Protein AF-A0A9D9MBH8-F1 (afdb_monomer_lite)

pLDDT: mean 82.61, std 12.67, range [36.84, 96.69]

Foldseek 3Di:
DDDDDDPVVVVVVVVVVVVVCVVVVVVVVLVVVVVVLVVVQVLQVQLVVQLVVCVVVVNDDPQCSQVSSCVPPADDPRQWGDDDQFIWGLDQLWTWTAGPVRQKIKTFQDPRSLVRHPQVLSVPDDGGIAIEGRHPVSVVSRVVAPPVDDHHHDHPPDDHD

Radius of gyration: 21.45 Å; chains: 1; bounding box: 62×45×61 Å

Sequence (161 aa):
MNKGFTLIELLVVVLIIGILAAVALPQYQKAVEKSRMAEAMVILKSMNDKLELAALENTVNVGNMADYMFEDICEPDGDLCELGNYTYQNYFGALTALRTNEDYAVAYIGNIARNGSFLTDIKKAPVGYYCVGTSDKGTALCRSIAKGDPLPVLSLTAYPI

Structure (mmCIF, N/CA/C/O backbone):
data_AF-A0A9D9MBH8-F1
#
_entry.id   AF-A0A9D9MBH8-F1
#
loop_
_atom_site.group_PDB
_atom_site.id
_atom_site.type_symbol
_atom_site.label_atom_id
_atom_site.label_alt_id
_atom_site.label_comp_id
_atom_site.label_asym_id
_atom_site.label_entity_id
_atom_site.label_seq_id
_atom_site.pdbx_PDB_ins_code
_atom_site.Cartn_x
_atom_site.Cartn_y
_atom_site.Cartn_z
_atom_site.occupancy
_atom_site.B_iso_or_equiv
_atom_site.auth_seq_id
_atom_site.auth_comp_id
_atom_site.auth_asym_id
_atom_site.auth_atom_id
_atom_site.pdbx_PDB_model_num
ATOM 1 N N . MET A 1 1 ? -42.016 28.611 30.708 1.00 48.50 1 MET A N 1
ATOM 2 C CA . MET A 1 1 ? -40.984 27.808 31.399 1.00 48.50 1 MET A CA 1
ATOM 3 C C . MET A 1 1 ? -40.101 27.142 30.361 1.00 48.50 1 MET A C 1
ATOM 5 O O . MET A 1 1 ? -40.597 26.302 29.621 1.00 48.50 1 MET A O 1
ATOM 9 N N . ASN A 1 2 ? -38.823 27.515 30.296 1.00 63.62 2 ASN A N 1
ATOM 10 C CA . ASN A 1 2 ? -37.843 26.786 29.494 1.00 63.62 2 ASN A CA 1
ATOM 11 C C . ASN A 1 2 ? -37.491 25.493 30.238 1.00 63.62 2 ASN A C 1
ATOM 13 O O . ASN A 1 2 ? -37.008 25.550 31.367 1.00 63.62 2 ASN A O 1
ATOM 17 N N . LYS A 1 3 ? -37.783 24.336 29.633 1.00 73.69 3 LYS A N 1
ATOM 18 C CA . LYS A 1 3 ? -37.292 23.041 30.116 1.00 73.69 3 LYS A CA 1
ATOM 19 C C . LYS A 1 3 ? -35.780 23.024 29.889 1.00 73.69 3 LYS A C 1
ATOM 21 O O . LYS A 1 3 ? -35.335 22.946 28.748 1.00 73.69 3 LYS A O 1
ATOM 26 N N . GLY A 1 4 ? -35.011 23.195 30.959 1.00 77.62 4 GLY A N 1
ATOM 27 C CA . GLY A 1 4 ? -33.562 23.022 30.923 1.00 77.62 4 GLY A CA 1
ATOM 28 C C . GLY A 1 4 ? -33.212 21.543 30.775 1.00 77.62 4 GLY A C 1
ATOM 29 O O . GLY A 1 4 ? -33.878 20.697 31.369 1.00 77.62 4 GLY A O 1
ATOM 30 N N . PHE A 1 5 ? -32.186 21.250 29.977 1.00 82.62 5 PHE A N 1
ATOM 31 C CA . PHE A 1 5 ? -31.598 19.914 29.866 1.00 82.62 5 PHE A CA 1
ATOM 32 C C . PHE A 1 5 ? -31.102 19.447 31.236 1.00 82.62 5 PHE A C 1
ATOM 34 O O . PHE A 1 5 ? -30.506 20.233 31.979 1.00 82.62 5 PHE A O 1
ATOM 41 N N . THR A 1 6 ? -31.325 18.180 31.579 1.00 90.75 6 THR A N 1
ATOM 42 C CA . THR A 1 6 ? -30.812 17.645 32.840 1.00 90.75 6 THR A CA 1
ATOM 43 C C . THR A 1 6 ? -29.343 17.243 32.699 1.00 90.75 6 THR A C 1
ATOM 45 O O . THR A 1 6 ? -28.891 16.752 31.664 1.00 90.75 6 THR A O 1
ATOM 48 N N . LEU A 1 7 ? -28.574 17.431 33.774 1.00 90.31 7 LEU A N 1
ATOM 49 C CA . LEU A 1 7 ? -27.164 17.026 33.845 1.00 90.31 7 LEU A CA 1
ATOM 50 C C . LEU A 1 7 ? -26.994 15.510 33.645 1.00 90.31 7 LEU A C 1
ATOM 52 O O . LEU A 1 7 ? -26.002 15.062 33.076 1.00 90.31 7 LEU A O 1
ATOM 56 N N . ILE A 1 8 ? -27.992 14.728 34.070 1.00 93.06 8 ILE A N 1
ATOM 57 C CA . ILE A 1 8 ? -27.996 13.274 33.908 1.00 93.06 8 ILE A CA 1
ATOM 58 C C . ILE A 1 8 ? -28.267 12.845 32.460 1.00 93.06 8 ILE A C 1
ATOM 60 O O . ILE A 1 8 ? -27.629 11.903 31.994 1.00 93.06 8 ILE A O 1
ATOM 64 N N . GLU A 1 9 ? -29.128 13.554 31.721 1.00 92.31 9 GLU A N 1
ATOM 65 C CA . GLU A 1 9 ? -29.338 13.293 30.288 1.00 92.31 9 GLU A CA 1
ATOM 66 C C . GLU A 1 9 ? -28.043 13.484 29.502 1.00 92.31 9 GLU A C 1
ATOM 68 O O . GLU A 1 9 ? -27.678 12.627 28.700 1.00 92.31 9 GLU 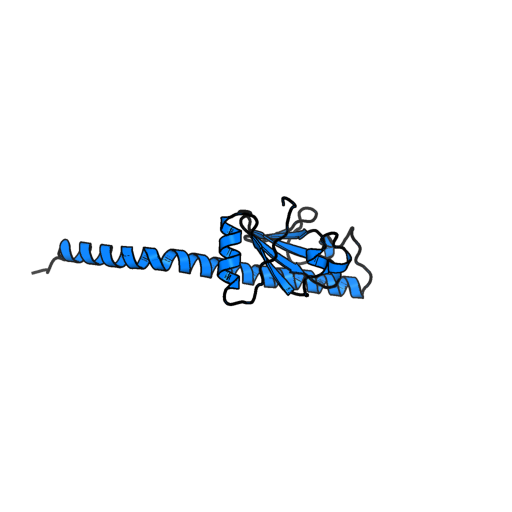A O 1
ATOM 73 N N . LEU A 1 10 ? -27.301 14.561 29.773 1.00 91.50 10 LEU A N 1
ATOM 74 C CA . LEU A 1 10 ? -26.015 14.785 29.113 1.00 91.50 10 LEU A CA 1
ATOM 75 C C . LEU A 1 10 ? -24.973 13.719 29.477 1.00 91.50 10 LEU A C 1
ATOM 77 O O . LEU A 1 10 ? -24.223 13.284 28.605 1.00 91.50 10 LEU A O 1
ATOM 81 N N . LEU A 1 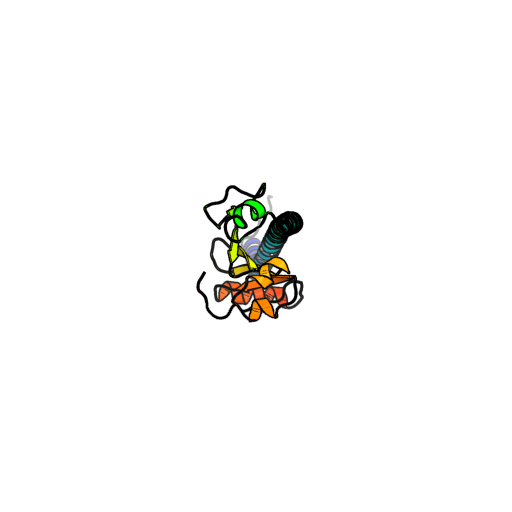11 ? -24.945 13.252 30.727 1.00 93.56 11 LEU A N 1
ATOM 82 C CA . LEU A 1 11 ? -23.983 12.240 31.168 1.00 93.56 11 LEU A CA 1
ATOM 83 C C . LEU A 1 11 ? -24.195 10.899 30.452 1.00 93.56 11 LEU A C 1
ATOM 85 O O . LEU A 1 11 ? -23.233 10.303 29.966 1.00 93.56 11 LEU A O 1
ATOM 89 N N . VAL A 1 12 ? -25.447 10.445 30.326 1.00 94.81 12 VAL A N 1
ATOM 90 C CA . VAL A 1 12 ? -25.765 9.193 29.617 1.00 94.81 12 VAL A CA 1
ATOM 91 C C . VAL A 1 12 ? -25.429 9.301 28.127 1.00 94.81 12 VAL A C 1
ATOM 93 O O . VAL A 1 12 ? -24.885 8.358 27.553 1.00 94.81 12 VAL A O 1
ATOM 96 N N . VAL A 1 13 ? -25.678 10.455 27.503 1.00 95.50 13 VAL A N 1
ATOM 97 C CA . VAL A 1 13 ? -25.342 10.679 26.087 1.00 95.50 13 VAL A CA 1
ATOM 98 C C . VAL A 1 13 ? -23.833 10.592 25.853 1.00 95.50 13 VAL A C 1
ATOM 100 O O . VAL A 1 13 ? -23.396 9.878 24.950 1.00 95.50 13 VAL A O 1
ATOM 103 N N . VAL A 1 14 ? -23.023 11.255 26.685 1.00 95.38 14 VAL A N 1
ATOM 104 C CA . VAL A 1 14 ? -21.554 11.199 26.568 1.00 95.38 14 VAL A CA 1
ATOM 105 C C . VAL A 1 14 ? -21.037 9.778 26.798 1.00 95.38 14 VAL A C 1
ATOM 107 O O . VAL A 1 14 ? -20.140 9.332 26.082 1.00 95.38 14 VAL A O 1
ATOM 110 N N . LEU A 1 15 ? -21.633 9.036 27.736 1.00 96.00 15 LEU A N 1
ATOM 111 C CA . LEU A 1 15 ? -21.280 7.640 27.993 1.00 96.00 15 LEU A CA 1
ATOM 112 C C . LEU A 1 15 ? -21.540 6.744 26.772 1.00 96.00 15 LEU A C 1
ATOM 114 O O . LEU A 1 15 ? -20.668 5.961 26.394 1.00 96.00 15 LEU A O 1
ATOM 118 N N . ILE A 1 16 ? -22.696 6.882 26.117 1.00 96.56 16 ILE A N 1
ATOM 119 C CA . ILE A 1 16 ? -23.020 6.105 24.910 1.00 96.56 16 ILE A CA 1
ATOM 120 C C . ILE A 1 16 ? -22.070 6.469 23.758 1.00 96.56 16 ILE A C 1
ATOM 122 O O . ILE A 1 16 ? -21.524 5.572 23.113 1.00 96.56 16 ILE A O 1
ATOM 126 N N . ILE A 1 17 ? -21.819 7.765 23.523 1.00 96.56 17 ILE A N 1
ATOM 127 C CA . ILE A 1 17 ? -20.876 8.225 22.486 1.00 96.56 17 ILE A CA 1
ATOM 128 C C . ILE A 1 17 ? -19.467 7.677 22.754 1.00 96.56 17 ILE A C 1
ATOM 130 O O . ILE A 1 17 ? -18.804 7.232 21.818 1.00 96.56 17 ILE A O 1
ATOM 134 N N . GLY A 1 18 ? -19.029 7.639 24.016 1.00 96.25 18 GLY A N 1
ATOM 135 C CA . GLY A 1 18 ? -17.730 7.088 24.404 1.00 96.25 18 GLY A CA 1
ATOM 136 C C . GLY A 1 18 ? -17.559 5.612 24.028 1.00 96.25 18 GLY A C 1
ATOM 137 O O . GLY A 1 18 ? -16.530 5.239 23.463 1.00 96.25 18 GLY A O 1
ATOM 138 N N . ILE A 1 19 ? -18.578 4.779 24.270 1.00 96.06 19 ILE A N 1
ATOM 139 C CA . ILE A 1 19 ? -18.546 3.348 23.916 1.00 96.06 19 ILE A CA 1
ATOM 140 C C . ILE A 1 19 ? -18.503 3.164 22.394 1.00 96.06 19 ILE A C 1
ATOM 142 O O . ILE A 1 19 ? -17.694 2.387 21.885 1.00 96.06 19 ILE A O 1
ATOM 146 N N . LEU A 1 20 ? -19.347 3.896 21.658 1.00 96.69 20 LEU A N 1
ATOM 147 C CA . LEU A 1 20 ? -19.384 3.813 20.196 1.00 96.69 20 LEU A CA 1
ATOM 148 C C . LEU A 1 20 ? -18.055 4.257 19.576 1.00 96.69 20 LEU A C 1
ATOM 150 O O . LEU A 1 20 ? -17.539 3.582 18.685 1.00 96.69 20 LEU A O 1
ATOM 154 N N . ALA A 1 21 ? -17.466 5.345 20.078 1.00 95.25 21 ALA A N 1
ATOM 155 C CA . ALA A 1 21 ? -16.185 5.853 19.601 1.00 95.25 21 ALA A CA 1
ATOM 156 C C . ALA A 1 21 ? -15.045 4.841 19.805 1.00 95.25 21 ALA A C 1
ATOM 158 O O . ALA A 1 21 ? -14.224 4.666 18.904 1.00 95.25 21 ALA A O 1
ATOM 159 N N . ALA A 1 22 ? -15.021 4.129 20.938 1.00 94.69 22 ALA A N 1
ATOM 160 C CA . ALA A 1 22 ? -13.989 3.135 21.237 1.00 94.69 22 ALA A CA 1
ATOM 161 C C . ALA A 1 22 ? -13.954 1.976 20.222 1.00 94.69 22 ALA A C 1
ATOM 163 O O . ALA A 1 22 ? -12.878 1.489 19.878 1.00 94.69 22 ALA A O 1
ATOM 164 N N . VAL A 1 23 ? -15.115 1.553 19.711 1.00 93.62 23 VAL A N 1
ATOM 165 C CA . VAL A 1 23 ? -15.208 0.481 18.704 1.00 93.62 23 VAL A CA 1
ATOM 166 C C . VAL A 1 23 ? -15.035 1.021 17.282 1.00 93.62 23 VAL A C 1
ATOM 168 O O . VAL A 1 23 ? -14.392 0.380 16.449 1.00 93.62 23 VAL A O 1
ATOM 171 N N . ALA A 1 24 ? -15.584 2.203 16.993 1.00 93.31 24 ALA A N 1
ATOM 172 C CA . ALA A 1 24 ? -15.595 2.773 15.649 1.00 93.31 24 ALA A CA 1
ATOM 173 C C . ALA A 1 24 ? -14.222 3.304 15.205 1.00 93.31 24 ALA A C 1
ATOM 175 O O . ALA A 1 24 ? -13.845 3.139 14.044 1.00 93.31 24 ALA A O 1
ATOM 176 N N . LEU A 1 25 ? -13.451 3.914 16.110 1.00 92.50 25 LEU A N 1
ATOM 177 C CA . LEU A 1 25 ? -12.174 4.550 15.777 1.00 92.50 25 LEU A CA 1
ATOM 178 C C . LEU A 1 25 ? -11.139 3.604 15.128 1.00 92.50 25 LEU A C 1
ATOM 180 O O . LEU A 1 25 ? -10.625 3.959 14.064 1.00 92.50 25 LEU A O 1
ATOM 184 N N . PRO A 1 26 ? -10.836 2.405 15.673 1.00 89.62 26 PRO A N 1
ATOM 185 C CA . PRO A 1 26 ? -9.870 1.503 15.039 1.00 89.62 26 PRO A CA 1
ATOM 186 C C . PRO A 1 26 ? -10.345 0.999 13.668 1.00 89.62 26 PRO A C 1
ATOM 188 O O . PRO A 1 26 ? -9.538 0.820 12.754 1.00 89.62 26 PRO A O 1
ATOM 191 N N . GLN A 1 27 ? -11.656 0.804 13.488 1.00 89.06 27 GLN A N 1
ATOM 192 C CA . GLN A 1 27 ? -12.224 0.406 12.196 1.00 89.06 27 GLN A CA 1
ATOM 193 C C . GLN A 1 27 ? -12.106 1.528 11.161 1.00 89.06 27 GLN A C 1
ATOM 195 O O . GLN A 1 27 ? -11.718 1.274 10.020 1.00 89.06 27 GLN A O 1
ATOM 200 N N . TYR A 1 28 ? -12.384 2.768 11.569 1.00 92.06 28 TYR A N 1
ATOM 201 C CA . TYR A 1 28 ? -12.238 3.946 10.723 1.00 92.06 28 TYR A CA 1
ATOM 202 C C . TYR A 1 28 ? -10.787 4.137 10.264 1.00 92.06 28 TYR A C 1
ATOM 204 O O . TYR A 1 28 ? -10.537 4.278 9.068 1.00 92.06 28 TYR A O 1
ATOM 212 N N . GLN A 1 29 ? -9.816 4.049 11.181 1.00 90.38 29 GLN A N 1
ATOM 213 C CA . GLN A 1 29 ? -8.390 4.146 10.842 1.00 90.38 29 GLN A CA 1
ATOM 214 C C . GLN A 1 29 ? -7.976 3.090 9.810 1.00 90.38 29 GLN A C 1
ATOM 216 O O . GLN A 1 29 ? -7.326 3.413 8.818 1.00 90.38 29 GLN A O 1
ATOM 221 N N . LYS A 1 30 ? -8.419 1.839 9.981 1.00 89.06 30 LYS A N 1
ATOM 222 C CA . LYS A 1 30 ? -8.154 0.772 9.009 1.00 89.06 30 LYS A CA 1
ATOM 223 C C . LYS A 1 30 ? -8.761 1.065 7.631 1.00 89.06 30 LYS A C 1
ATOM 225 O O . LYS A 1 30 ? -8.131 0.769 6.618 1.00 89.06 30 LYS A O 1
ATOM 230 N N . ALA A 1 31 ? -9.970 1.623 7.573 1.00 89.75 31 ALA A N 1
ATOM 231 C CA . ALA A 1 31 ? -10.617 1.988 6.310 1.00 89.75 31 ALA A CA 1
ATOM 232 C C . ALA A 1 31 ? -9.867 3.117 5.581 1.00 89.75 31 ALA A C 1
ATOM 234 O O . ALA A 1 31 ? -9.696 3.056 4.360 1.00 89.75 31 ALA A O 1
ATOM 235 N N . VAL A 1 32 ? -9.368 4.105 6.330 1.00 91.81 32 VAL A N 1
ATOM 236 C CA . VAL A 1 32 ? -8.514 5.173 5.795 1.00 91.81 32 VAL A CA 1
ATOM 237 C C . VAL A 1 32 ? -7.224 4.587 5.222 1.00 91.81 32 VAL A C 1
ATOM 239 O O . VAL A 1 32 ? -6.921 4.834 4.059 1.00 91.81 32 VAL A O 1
ATOM 242 N N . GLU A 1 33 ? -6.505 3.749 5.974 1.00 90.25 33 GLU A N 1
ATOM 243 C CA . GLU A 1 33 ? -5.255 3.146 5.485 1.00 90.25 33 GLU A CA 1
ATOM 244 C C . GLU A 1 33 ? -5.476 2.231 4.273 1.00 90.25 33 GLU A C 1
ATOM 246 O O . GLU A 1 33 ? -4.696 2.268 3.326 1.00 90.25 33 GLU A O 1
ATOM 251 N N . LYS A 1 34 ? -6.583 1.480 4.222 1.00 88.94 34 LYS A N 1
ATOM 252 C CA . LYS A 1 34 ? -6.943 0.696 3.030 1.00 88.94 34 LYS A CA 1
ATOM 253 C C . LYS A 1 34 ? -7.150 1.584 1.797 1.00 88.94 34 LYS A C 1
ATOM 255 O O . LYS A 1 34 ? -6.760 1.201 0.697 1.00 88.94 34 LYS A O 1
ATOM 260 N N . SER A 1 35 ? -7.759 2.755 1.976 1.00 91.00 35 SER A N 1
ATOM 261 C CA . SER A 1 35 ? -7.973 3.715 0.886 1.00 91.00 35 SER A CA 1
ATOM 262 C C . SER A 1 35 ? -6.647 4.303 0.396 1.00 91.00 35 SER A C 1
ATOM 264 O O . SER A 1 35 ? -6.434 4.400 -0.807 1.00 91.00 35 SER A O 1
ATOM 266 N N . ARG A 1 36 ? -5.718 4.597 1.316 1.00 91.62 36 ARG A N 1
ATOM 267 C CA . ARG A 1 36 ? -4.356 5.044 0.980 1.00 91.62 36 ARG A CA 1
ATOM 268 C C . ARG A 1 36 ? -3.568 3.979 0.216 1.00 91.62 36 ARG A C 1
ATOM 270 O O . ARG A 1 36 ? -2.937 4.290 -0.786 1.00 91.62 36 ARG A O 1
ATOM 277 N N . MET A 1 37 ? -3.660 2.713 0.629 1.00 90.50 37 MET A N 1
ATOM 278 C CA . MET A 1 37 ? -3.047 1.610 -0.120 1.00 90.50 37 MET A CA 1
ATOM 279 C C . MET A 1 37 ? -3.616 1.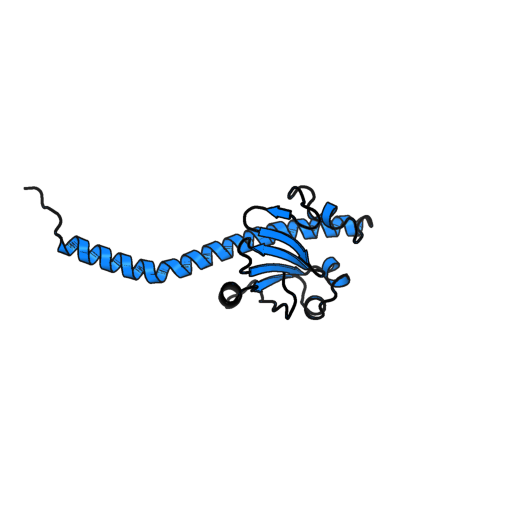512 -1.539 1.00 90.50 37 MET A C 1
ATOM 281 O O . MET A 1 37 ? -2.869 1.242 -2.473 1.00 90.50 37 MET A O 1
ATOM 285 N N . ALA A 1 38 ? -4.922 1.742 -1.720 1.00 90.75 38 ALA A N 1
ATOM 286 C CA . ALA A 1 38 ? -5.545 1.746 -3.042 1.00 90.75 38 ALA A CA 1
ATOM 287 C C . ALA A 1 38 ? -5.031 2.871 -3.942 1.00 90.75 38 ALA A C 1
ATOM 289 O O . ALA A 1 38 ? -4.773 2.630 -5.118 1.00 90.75 38 ALA A O 1
ATOM 290 N N . GLU A 1 39 ? -4.814 4.059 -3.384 1.00 91.81 39 GLU A N 1
ATOM 291 C CA . GLU A 1 39 ? -4.156 5.165 -4.080 1.00 91.81 39 GLU A CA 1
ATOM 292 C C . GLU A 1 39 ? -2.728 4.785 -4.505 1.00 91.81 39 GLU A C 1
ATOM 294 O O . GLU A 1 39 ? -2.381 4.907 -5.680 1.00 91.81 39 GLU A O 1
ATOM 299 N N . ALA A 1 40 ? -1.937 4.208 -3.595 1.00 92.38 40 ALA A N 1
ATOM 300 C CA . ALA A 1 40 ? -0.583 3.751 -3.905 1.00 92.38 40 ALA A CA 1
ATOM 301 C C . ALA A 1 40 ? -0.551 2.681 -5.008 1.00 92.38 40 ALA A C 1
ATOM 303 O O . ALA A 1 40 ? 0.311 2.721 -5.884 1.00 92.38 40 ALA A O 1
ATOM 304 N N . MET A 1 41 ? -1.507 1.745 -5.017 1.00 91.94 41 MET A N 1
ATOM 305 C CA . MET A 1 41 ? -1.618 0.729 -6.072 1.00 91.94 41 MET A CA 1
ATOM 306 C C . MET A 1 41 ? -1.835 1.339 -7.463 1.00 91.94 41 MET A C 1
ATOM 308 O O . MET A 1 41 ? -1.297 0.817 -8.441 1.00 91.94 41 MET A O 1
ATOM 312 N N . VAL A 1 42 ? -2.592 2.438 -7.561 1.00 92.69 42 VAL A N 1
ATOM 313 C CA . VAL A 1 42 ? -2.826 3.150 -8.829 1.00 92.69 42 VAL A CA 1
ATOM 314 C C . VAL A 1 42 ? -1.536 3.788 -9.339 1.00 92.69 42 VAL A C 1
ATOM 316 O O . VAL A 1 42 ? -1.206 3.637 -10.514 1.00 92.69 42 VAL A O 1
ATOM 319 N N . ILE A 1 43 ? -0.769 4.435 -8.461 1.00 93.56 43 ILE A N 1
ATOM 320 C CA . ILE A 1 43 ? 0.516 5.035 -8.840 1.00 93.56 43 ILE A CA 1
ATOM 321 C C . ILE A 1 43 ? 1.525 3.952 -9.238 1.00 93.56 43 ILE A C 1
ATOM 323 O O . ILE A 1 43 ? 2.112 4.031 -10.315 1.00 93.56 43 ILE A O 1
ATOM 327 N N . LEU A 1 44 ? 1.646 2.878 -8.449 1.00 91.50 44 LEU A N 1
ATOM 328 C CA . LEU A 1 44 ? 2.498 1.728 -8.777 1.00 91.50 44 LEU A CA 1
ATOM 329 C C . LEU A 1 44 ? 2.118 1.081 -10.116 1.00 91.50 44 LEU A C 1
ATOM 331 O O . LEU A 1 44 ? 2.995 0.605 -10.836 1.00 91.50 44 LEU A O 1
ATOM 335 N N . LYS A 1 45 ? 0.824 1.075 -10.469 1.00 90.81 45 LYS A N 1
ATOM 336 C CA . LYS A 1 45 ? 0.373 0.628 -11.790 1.00 90.81 45 LYS A CA 1
ATOM 337 C C . LYS A 1 45 ? 0.937 1.511 -12.897 1.00 90.81 45 LYS A C 1
ATOM 339 O O . LYS A 1 45 ? 1.492 0.984 -13.851 1.00 90.81 45 LYS A O 1
ATOM 344 N N . SER A 1 46 ? 0.795 2.827 -12.750 1.00 91.94 46 SER A N 1
ATOM 345 C CA . SER A 1 46 ? 1.296 3.805 -13.719 1.00 91.94 46 SER A CA 1
ATOM 346 C C . SER A 1 46 ? 2.803 3.646 -13.934 1.00 91.94 46 SER A C 1
ATOM 348 O O . SER A 1 46 ? 3.261 3.560 -15.070 1.00 91.94 46 SER A O 1
ATOM 350 N N . MET A 1 47 ? 3.560 3.487 -12.842 1.00 90.81 47 MET A N 1
ATOM 351 C CA . MET A 1 47 ? 5.005 3.239 -12.885 1.00 90.81 47 MET A CA 1
ATOM 352 C C . MET A 1 47 ? 5.349 1.961 -13.661 1.00 90.81 47 MET A C 1
ATOM 354 O O . MET A 1 47 ? 6.261 1.963 -14.486 1.00 90.81 47 MET A O 1
ATOM 358 N N . ASN A 1 48 ? 4.624 0.860 -13.419 1.00 88.25 48 ASN A N 1
ATOM 359 C CA . ASN A 1 48 ? 4.843 -0.381 -14.163 1.00 88.25 48 ASN A CA 1
ATOM 360 C C . ASN A 1 48 ? 4.487 -0.231 -15.643 1.00 88.25 48 ASN A C 1
ATOM 362 O O . ASN A 1 48 ? 5.236 -0.710 -16.486 1.00 88.25 48 ASN A O 1
ATOM 366 N N . ASP A 1 49 ? 3.358 0.406 -15.954 1.00 89.88 49 ASP A N 1
ATOM 367 C CA . ASP A 1 49 ? 2.896 0.575 -17.331 1.00 89.88 49 ASP A CA 1
ATOM 368 C C . ASP A 1 49 ? 3.927 1.400 -18.137 1.00 89.88 49 ASP A C 1
ATOM 370 O O . ASP A 1 49 ? 4.277 1.016 -19.252 1.00 89.88 49 ASP A O 1
ATOM 374 N N . LYS A 1 50 ? 4.509 2.459 -17.550 1.00 89.50 50 LYS A N 1
ATOM 375 C CA . LYS A 1 50 ? 5.612 3.230 -18.161 1.00 89.50 50 LYS A CA 1
ATOM 376 C C . LYS A 1 50 ? 6.870 2.393 -18.377 1.00 89.50 50 LYS A C 1
ATOM 378 O O . LYS A 1 50 ? 7.463 2.420 -19.455 1.00 89.50 50 LYS A O 1
ATOM 383 N N . LEU A 1 51 ? 7.253 1.609 -17.372 1.00 86.00 51 LEU A N 1
ATOM 384 C CA . LEU A 1 51 ? 8.407 0.724 -17.471 1.00 86.00 51 LEU A CA 1
ATOM 385 C C . LEU A 1 51 ? 8.221 -0.351 -18.557 1.00 86.00 51 LEU A C 1
ATOM 387 O O . LEU A 1 51 ? 9.158 -0.678 -19.284 1.00 86.00 51 LEU A O 1
ATOM 391 N N . GLU A 1 52 ? 7.015 -0.900 -18.681 1.00 86.38 52 GLU A N 1
ATOM 392 C CA . GLU A 1 52 ? 6.686 -1.893 -19.700 1.00 86.38 52 GLU A CA 1
ATOM 393 C C . GLU A 1 52 ? 6.746 -1.303 -21.108 1.00 86.38 52 GLU A C 1
ATOM 395 O O . GLU A 1 52 ? 7.324 -1.924 -21.999 1.00 86.38 52 GLU A O 1
ATOM 400 N N . LEU A 1 53 ? 6.257 -0.075 -21.294 1.00 88.00 53 LEU A N 1
ATOM 401 C CA . LEU A 1 53 ? 6.398 0.652 -22.556 1.00 88.00 53 LEU A CA 1
ATOM 402 C C . LEU A 1 53 ? 7.874 0.887 -22.919 1.00 88.00 53 LEU A C 1
ATOM 404 O O . LEU A 1 53 ? 8.291 0.525 -24.018 1.00 88.00 53 LEU A O 1
ATOM 408 N N . ALA A 1 54 ? 8.692 1.384 -21.987 1.00 87.88 54 ALA A N 1
ATOM 409 C CA . ALA A 1 54 ? 10.124 1.606 -22.223 1.00 87.88 54 ALA A CA 1
ATOM 410 C C . ALA A 1 54 ? 10.895 0.298 -22.511 1.00 87.88 54 ALA A C 1
ATOM 412 O O . ALA A 1 54 ? 11.846 0.265 -23.300 1.00 87.88 54 ALA A O 1
ATOM 413 N N . ALA A 1 55 ? 10.469 -0.818 -21.911 1.00 84.69 55 ALA A N 1
ATOM 414 C CA . ALA A 1 55 ? 11.032 -2.135 -22.194 1.00 84.69 55 ALA A CA 1
ATOM 415 C C . ALA A 1 55 ? 10.699 -2.634 -23.609 1.00 84.69 55 ALA A C 1
ATOM 417 O O . ALA A 1 55 ? 11.556 -3.246 -24.248 1.00 84.69 55 ALA A O 1
ATOM 418 N N . LEU A 1 56 ? 9.496 -2.353 -24.123 1.00 87.94 56 LEU A N 1
ATOM 419 C CA . LEU A 1 56 ? 9.118 -2.678 -25.505 1.00 87.94 56 LEU A CA 1
ATOM 420 C C . LEU A 1 56 ? 9.927 -1.872 -26.530 1.00 87.94 56 LEU A C 1
ATOM 422 O O . LEU A 1 56 ? 10.240 -2.382 -27.605 1.00 87.94 56 LEU A O 1
ATOM 426 N N . GLU A 1 57 ? 10.303 -0.642 -26.184 1.00 90.44 57 GLU A N 1
ATOM 427 C CA . GLU A 1 57 ? 11.157 0.217 -27.011 1.00 90.44 57 GLU A CA 1
ATOM 428 C C . GLU A 1 57 ? 12.654 -0.116 -26.893 1.00 90.44 57 GLU A C 1
ATOM 430 O O . GLU A 1 57 ? 13.469 0.424 -27.641 1.00 90.44 57 GLU A O 1
ATOM 435 N N . ASN A 1 58 ? 13.026 -1.032 -25.989 1.00 85.56 58 ASN A N 1
ATOM 436 C CA . ASN A 1 58 ? 14.411 -1.406 -25.685 1.00 85.56 58 ASN A CA 1
ATOM 437 C C . ASN A 1 58 ? 15.284 -0.202 -25.267 1.00 85.56 58 ASN A C 1
ATOM 439 O O . ASN A 1 58 ? 16.482 -0.151 -25.556 1.00 85.56 58 ASN A O 1
ATOM 443 N N . THR A 1 59 ? 14.674 0.778 -24.599 1.00 82.88 59 THR A N 1
ATOM 444 C CA . THR A 1 59 ? 15.329 2.008 -24.127 1.00 82.88 59 THR A CA 1
ATOM 445 C C . THR A 1 59 ? 15.672 1.957 -22.639 1.00 82.88 59 THR A C 1
ATOM 447 O O . THR A 1 59 ? 16.517 2.725 -22.172 1.00 82.88 59 THR A O 1
ATOM 450 N N . VAL A 1 60 ? 15.078 1.017 -21.897 1.00 81.75 60 VAL A N 1
ATOM 451 C CA . VAL A 1 60 ? 15.310 0.868 -20.459 1.00 81.75 60 VAL A CA 1
ATOM 452 C C . VAL A 1 60 ? 16.519 -0.011 -20.130 1.00 81.75 60 VAL A C 1
ATOM 454 O O . VAL A 1 60 ? 16.727 -1.091 -20.682 1.00 81.75 60 VAL A O 1
ATOM 457 N N . ASN A 1 61 ? 17.310 0.446 -19.168 1.00 79.75 61 ASN A N 1
ATOM 458 C CA . ASN A 1 61 ? 18.389 -0.270 -18.509 1.00 79.75 61 ASN A CA 1
ATOM 459 C C . ASN A 1 61 ? 18.400 0.095 -17.010 1.00 79.75 61 ASN A C 1
ATOM 461 O O . ASN A 1 61 ? 17.588 0.883 -16.538 1.00 79.75 61 ASN A O 1
ATOM 465 N N . VAL A 1 62 ? 19.316 -0.487 -16.232 1.00 74.06 62 VAL A N 1
ATOM 466 C CA . VAL A 1 62 ? 19.370 -0.249 -14.775 1.00 74.06 62 VAL A CA 1
ATOM 467 C C . VAL A 1 62 ? 19.652 1.220 -14.426 1.00 74.06 62 VAL A C 1
ATOM 469 O O . VAL A 1 62 ? 19.198 1.681 -13.389 1.00 74.06 62 VAL A O 1
ATOM 472 N N . GLY A 1 63 ? 20.368 1.958 -15.278 1.00 77.62 63 GLY A N 1
ATOM 473 C CA . GLY A 1 63 ? 20.785 3.336 -15.004 1.00 77.62 63 GLY A CA 1
ATOM 474 C C . GLY A 1 63 ? 19.747 4.411 -15.330 1.00 77.62 63 GLY A C 1
ATOM 475 O O . GLY A 1 63 ? 19.923 5.534 -14.884 1.00 77.62 63 GLY A O 1
ATOM 476 N N . ASN A 1 64 ? 18.700 4.090 -16.095 1.00 81.31 64 ASN A N 1
ATOM 477 C CA . ASN A 1 64 ? 17.640 5.036 -16.481 1.00 81.31 64 ASN A CA 1
ATOM 478 C C . ASN A 1 64 ? 16.224 4.528 -16.151 1.00 81.31 64 ASN A C 1
ATOM 480 O O . ASN A 1 64 ? 15.230 5.124 -16.554 1.00 81.31 64 ASN A O 1
ATOM 484 N N . MET A 1 65 ? 16.112 3.414 -15.424 1.00 81.06 65 MET A N 1
ATOM 485 C CA . MET A 1 65 ? 14.827 2.836 -15.025 1.00 81.06 65 MET A CA 1
ATOM 486 C C . MET A 1 65 ? 13.986 3.824 -14.204 1.00 81.06 65 MET A C 1
ATOM 488 O O . MET A 1 65 ? 12.781 3.924 -14.428 1.00 81.06 65 MET A O 1
ATOM 492 N N . ALA A 1 66 ? 14.619 4.553 -13.279 1.00 81.94 66 ALA A N 1
ATOM 493 C CA . ALA A 1 66 ? 13.953 5.546 -12.439 1.00 81.94 66 ALA A CA 1
ATOM 494 C C . ALA A 1 66 ? 13.352 6.692 -13.271 1.00 81.94 66 ALA A C 1
A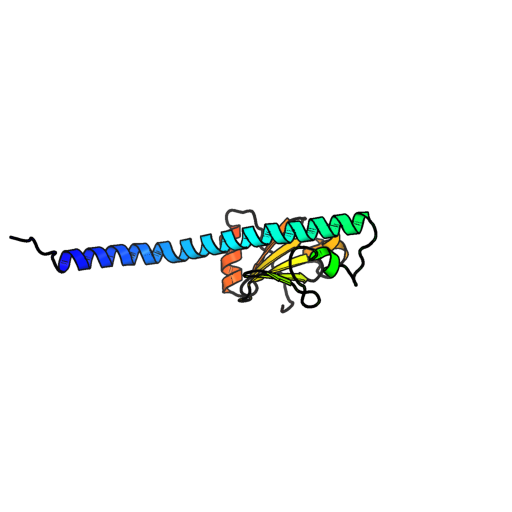TOM 496 O O . ALA A 1 66 ? 12.204 7.066 -13.031 1.00 81.94 66 ALA A O 1
ATOM 497 N N . ASP A 1 67 ? 14.066 7.161 -14.303 1.00 84.81 67 ASP A N 1
ATOM 498 C CA . ASP A 1 67 ? 13.606 8.237 -15.192 1.00 84.81 67 ASP A CA 1
ATOM 499 C C . ASP A 1 67 ? 12.267 7.880 -15.852 1.00 84.81 67 ASP A C 1
ATOM 501 O O . ASP A 1 67 ? 11.320 8.663 -15.813 1.00 84.81 67 ASP A O 1
ATOM 505 N N . TYR A 1 68 ? 12.153 6.663 -16.395 1.00 86.19 68 TYR A N 1
ATOM 506 C CA . TYR A 1 68 ? 10.912 6.186 -17.015 1.00 86.19 68 TYR A CA 1
ATOM 507 C C . TYR A 1 68 ? 9.810 5.908 -15.997 1.00 86.19 68 TYR A C 1
ATOM 509 O O . TYR A 1 68 ? 8.640 6.189 -16.247 1.00 86.19 68 TYR A O 1
ATOM 517 N N . MET A 1 69 ? 10.160 5.326 -14.850 1.00 86.25 69 MET A N 1
ATOM 518 C CA . MET A 1 69 ? 9.180 4.970 -13.828 1.00 86.25 69 MET A CA 1
ATOM 519 C C . MET A 1 69 ? 8.474 6.195 -13.241 1.00 86.25 69 MET A C 1
ATOM 521 O O . MET A 1 69 ? 7.296 6.088 -12.906 1.00 86.25 69 MET A O 1
ATOM 525 N N . PHE A 1 70 ? 9.178 7.320 -13.098 1.00 88.69 70 PHE A N 1
ATOM 526 C CA . PHE A 1 70 ? 8.666 8.521 -12.429 1.00 88.69 70 PHE A CA 1
ATOM 527 C C . PHE A 1 70 ? 8.245 9.646 -13.366 1.00 88.69 70 PHE A C 1
ATOM 529 O O . PHE A 1 70 ? 7.650 10.621 -12.901 1.00 88.69 70 PHE A O 1
ATOM 536 N N . GLU A 1 71 ? 8.489 9.503 -14.670 1.00 88.06 71 GLU A N 1
ATOM 537 C CA . GLU A 1 71 ? 8.037 10.453 -15.683 1.00 88.06 71 GLU A CA 1
ATOM 538 C C . GLU A 1 71 ? 6.555 10.814 -15.451 1.00 88.06 71 GLU A C 1
ATOM 540 O O . GLU A 1 71 ? 5.729 9.931 -15.225 1.00 88.06 71 GLU A O 1
ATOM 545 N N . ASP A 1 72 ? 6.194 12.096 -15.493 1.00 88.69 72 ASP A N 1
ATOM 546 C CA . ASP A 1 72 ? 4.841 12.637 -15.237 1.00 88.69 72 ASP A CA 1
ATOM 547 C C . ASP A 1 72 ? 4.163 12.263 -13.898 1.00 88.69 72 ASP A C 1
ATOM 549 O O . ASP A 1 72 ? 2.995 12.602 -13.695 1.00 88.69 72 ASP A O 1
ATOM 553 N N . ILE A 1 73 ? 4.838 11.565 -12.981 1.00 89.19 73 ILE A N 1
ATOM 554 C CA . ILE A 1 73 ? 4.277 11.186 -11.673 1.00 89.19 73 ILE A CA 1
ATOM 555 C C . ILE A 1 73 ? 4.732 12.170 -10.594 1.00 89.19 73 ILE A C 1
ATOM 557 O O . ILE A 1 73 ? 3.924 12.618 -9.779 1.00 89.19 73 ILE A O 1
ATOM 561 N N . CYS A 1 74 ? 6.022 12.489 -10.573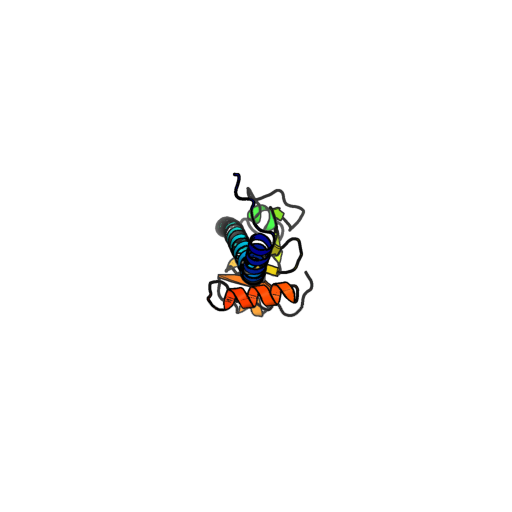 1.00 88.88 74 CYS A N 1
ATOM 562 C CA . CYS A 1 74 ? 6.665 13.292 -9.537 1.00 88.88 74 CYS A CA 1
ATOM 563 C C . CYS A 1 74 ? 8.056 13.737 -9.997 1.00 88.88 74 CYS A C 1
ATOM 565 O O . CYS A 1 74 ? 8.599 13.217 -10.970 1.00 88.88 74 CYS A O 1
ATOM 567 N N . GLU A 1 75 ? 8.638 14.685 -9.270 1.00 88.06 75 GLU A N 1
ATOM 568 C CA . GLU A 1 75 ? 10.042 15.053 -9.428 1.00 88.06 75 GLU A CA 1
ATOM 569 C C . GLU A 1 75 ? 10.892 14.094 -8.570 1.00 88.06 75 GLU A C 1
ATOM 571 O O . GLU A 1 75 ? 10.687 14.048 -7.353 1.00 88.06 75 GLU A O 1
ATOM 576 N N . PRO A 1 76 ? 11.764 13.263 -9.173 1.00 85.44 76 PRO A N 1
ATOM 577 C CA . PRO A 1 76 ? 12.518 12.259 -8.431 1.00 85.44 76 PRO A CA 1
ATOM 578 C C . PRO A 1 76 ? 13.682 12.877 -7.642 1.00 85.44 76 PRO A C 1
ATOM 580 O O . PRO A 1 76 ? 14.363 13.784 -8.122 1.00 85.44 76 PRO A O 1
ATOM 583 N N . ASP A 1 77 ? 13.950 12.329 -6.457 1.00 85.44 77 ASP A N 1
ATOM 584 C CA . ASP A 1 77 ? 15.177 12.547 -5.684 1.00 85.44 77 ASP A CA 1
ATOM 585 C C . ASP A 1 77 ? 16.041 11.279 -5.772 1.00 85.44 77 ASP A C 1
ATOM 587 O O . ASP A 1 77 ? 15.909 10.333 -4.989 1.00 85.44 77 ASP A O 1
ATOM 591 N N . GLY A 1 78 ? 16.867 11.208 -6.817 1.00 85.12 78 GLY A N 1
ATOM 592 C CA . GLY A 1 78 ? 17.597 9.989 -7.169 1.00 85.12 78 GLY A CA 1
ATOM 593 C C . GLY A 1 78 ? 16.653 8.865 -7.613 1.00 85.12 78 GLY A C 1
ATOM 594 O O . GLY A 1 78 ? 15.850 9.049 -8.522 1.00 85.12 78 GLY A O 1
ATOM 595 N N . ASP A 1 79 ? 16.742 7.700 -6.965 1.00 83.62 79 ASP A N 1
ATOM 596 C CA . ASP A 1 79 ? 15.893 6.530 -7.256 1.00 83.62 79 ASP A CA 1
ATOM 597 C C . ASP A 1 79 ? 14.540 6.556 -6.515 1.00 83.62 79 ASP A C 1
ATOM 599 O O . ASP A 1 79 ? 13.771 5.586 -6.560 1.00 83.62 79 ASP A O 1
ATOM 603 N N . LEU A 1 80 ? 14.257 7.651 -5.804 1.00 88.19 80 LEU A N 1
ATOM 604 C CA . LEU A 1 80 ? 13.080 7.824 -4.963 1.00 88.19 80 LEU A CA 1
ATOM 605 C C . LEU A 1 80 ? 12.148 8.895 -5.529 1.00 88.19 80 LEU A C 1
ATOM 607 O O . LEU A 1 80 ? 12.567 9.867 -6.150 1.00 88.19 80 LEU A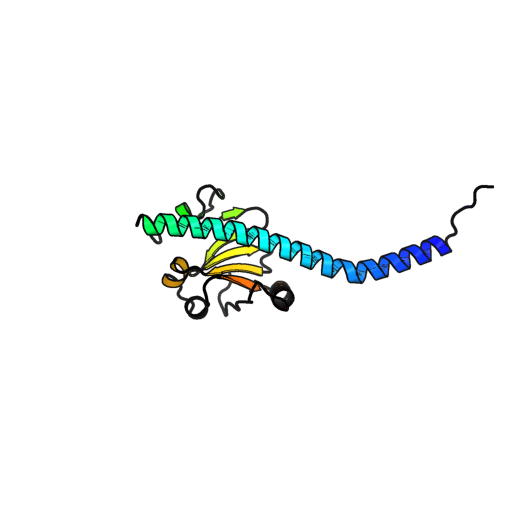 O 1
ATOM 611 N N . CYS A 1 81 ? 10.863 8.744 -5.240 1.00 90.81 81 CYS A N 1
ATOM 612 C CA . CYS A 1 81 ? 9.823 9.702 -5.578 1.00 90.81 81 CYS A CA 1
ATOM 613 C C . CYS A 1 81 ? 8.875 9.863 -4.395 1.00 90.81 81 CYS A C 1
ATOM 615 O O . CYS A 1 81 ? 8.200 8.913 -4.000 1.00 90.81 81 CYS A O 1
ATOM 617 N N . GLU A 1 82 ? 8.774 11.059 -3.828 1.00 91.81 82 GLU A N 1
ATOM 618 C CA . GLU A 1 82 ? 7.815 11.328 -2.758 1.00 91.81 82 GLU A CA 1
ATOM 619 C C . GLU A 1 82 ? 6.510 11.873 -3.334 1.00 91.81 82 GLU A C 1
ATOM 621 O O . GLU A 1 82 ? 6.479 12.920 -3.979 1.00 91.81 82 GLU A O 1
ATOM 626 N N . LEU A 1 83 ? 5.403 11.172 -3.083 1.00 91.06 83 LEU A N 1
ATOM 627 C CA . LEU A 1 83 ? 4.083 11.627 -3.501 1.00 91.06 83 LEU A CA 1
ATOM 628 C C . LEU A 1 83 ? 3.053 11.366 -2.401 1.00 91.06 83 LEU A C 1
ATOM 630 O O . LEU A 1 83 ? 2.704 10.233 -2.050 1.00 91.06 83 LEU A O 1
ATOM 634 N N . GLY A 1 84 ? 2.549 12.469 -1.850 1.00 90.62 84 GLY A N 1
ATOM 635 C CA . GLY A 1 84 ? 1.559 12.471 -0.785 1.00 90.62 84 GLY A CA 1
ATOM 636 C C . GLY A 1 84 ? 2.090 11.849 0.504 1.00 90.62 84 GLY A C 1
ATOM 637 O O . GLY A 1 84 ? 2.738 12.501 1.310 1.00 90.62 84 GLY A O 1
ATOM 638 N N . ASN A 1 85 ? 1.712 10.600 0.748 1.00 90.81 85 ASN A N 1
ATOM 639 C CA . ASN A 1 85 ? 1.951 9.881 2.001 1.00 90.81 85 ASN A CA 1
ATOM 640 C C . ASN A 1 85 ? 2.884 8.674 1.821 1.00 90.81 85 ASN A C 1
ATOM 642 O O . ASN A 1 85 ? 3.016 7.858 2.744 1.00 90.81 85 ASN A O 1
ATOM 646 N N . TYR A 1 86 ? 3.499 8.574 0.643 1.00 92.75 86 TYR A N 1
ATOM 647 C CA . TYR A 1 86 ? 4.337 7.466 0.234 1.00 92.75 86 TYR A CA 1
ATOM 648 C C . TYR A 1 86 ? 5.621 7.946 -0.437 1.00 92.75 86 TYR A C 1
ATOM 650 O O . TYR A 1 86 ? 5.618 8.947 -1.153 1.00 92.75 86 TYR A O 1
ATOM 658 N N . THR A 1 87 ? 6.669 7.154 -0.256 1.00 92.50 87 THR A N 1
ATOM 659 C CA . THR A 1 87 ? 7.909 7.209 -1.023 1.00 92.50 87 THR A CA 1
ATOM 660 C C . THR A 1 87 ? 7.925 6.019 -1.976 1.00 92.50 87 THR A C 1
ATOM 662 O O . THR A 1 87 ? 7.870 4.861 -1.553 1.00 92.50 87 THR A O 1
ATOM 665 N N . TYR A 1 88 ? 7.937 6.304 -3.270 1.00 91.81 88 TYR A N 1
ATOM 666 C CA . TYR A 1 88 ? 7.937 5.341 -4.359 1.00 91.81 88 TYR A CA 1
ATOM 667 C C . TYR A 1 88 ? 9.364 5.066 -4.813 1.00 91.81 88 TYR A C 1
ATOM 669 O O . TYR A 1 88 ? 10.149 5.993 -4.972 1.00 91.81 88 TYR A O 1
ATOM 677 N N . GLN A 1 89 ? 9.696 3.796 -5.030 1.00 88.19 89 GLN A N 1
ATOM 678 C CA . GLN A 1 89 ? 11.031 3.374 -5.459 1.00 88.19 89 GLN A CA 1
ATOM 679 C C . GLN A 1 89 ? 11.014 1.999 -6.122 1.00 88.19 89 GLN A C 1
ATOM 681 O O . GLN A 1 89 ? 10.065 1.226 -5.953 1.00 88.19 89 GLN A O 1
ATOM 686 N N . ASN A 1 90 ? 12.078 1.675 -6.855 1.00 81.69 90 ASN A N 1
ATOM 687 C CA . ASN A 1 90 ? 12.373 0.298 -7.238 1.00 81.69 90 ASN A CA 1
ATOM 688 C C . ASN A 1 90 ? 13.242 -0.344 -6.151 1.00 81.69 90 ASN A C 1
ATOM 690 O O . ASN A 1 90 ? 14.412 -0.006 -6.010 1.00 81.69 90 ASN A O 1
ATOM 694 N N . TYR A 1 91 ? 12.684 -1.281 -5.392 1.00 77.56 91 TYR A N 1
ATOM 695 C CA . TYR A 1 91 ? 13.403 -1.961 -4.322 1.00 77.56 91 TYR A CA 1
ATOM 696 C C . TYR A 1 91 ? 13.564 -3.443 -4.656 1.00 77.56 91 TYR A C 1
ATOM 698 O O . TYR A 1 91 ? 12.591 -4.198 -4.704 1.00 77.56 91 TYR A O 1
ATOM 706 N N . PHE A 1 92 ? 14.804 -3.867 -4.921 1.00 70.62 92 PHE A N 1
ATOM 707 C CA . PHE A 1 92 ? 15.172 -5.254 -5.237 1.00 70.62 92 PHE A CA 1
ATOM 708 C C . PHE A 1 92 ? 14.269 -5.940 -6.276 1.00 70.62 92 PHE A C 1
ATOM 710 O O . PHE A 1 92 ? 13.940 -7.120 -6.131 1.00 70.62 92 PHE A O 1
ATOM 717 N N . GLY A 1 93 ? 13.862 -5.239 -7.336 1.00 72.94 93 GLY A N 1
ATOM 718 C CA . GLY A 1 93 ? 13.003 -5.831 -8.363 1.00 72.94 93 GLY A CA 1
ATOM 719 C C . GLY A 1 93 ? 11.529 -5.957 -7.957 1.00 72.94 93 GLY A C 1
ATOM 720 O O . GLY A 1 93 ? 10.801 -6.792 -8.495 1.00 72.94 93 GLY A O 1
ATOM 721 N N . ALA A 1 94 ? 11.073 -5.123 -7.027 1.00 81.44 94 ALA A N 1
ATOM 722 C CA . ALA A 1 94 ? 9.670 -4.794 -6.831 1.00 81.44 94 ALA A CA 1
ATOM 723 C C . ALA A 1 94 ? 9.507 -3.272 -6.854 1.00 81.44 94 ALA A C 1
ATOM 725 O O . ALA A 1 94 ? 10.336 -2.539 -6.320 1.00 81.44 94 ALA A O 1
ATOM 726 N N . LEU A 1 95 ? 8.425 -2.792 -7.458 1.00 88.38 95 LEU A N 1
ATOM 727 C CA . LEU A 1 95 ? 8.037 -1.394 -7.307 1.00 88.38 95 LEU A CA 1
ATOM 728 C C . LEU A 1 95 ? 7.400 -1.252 -5.930 1.00 88.38 95 LEU A C 1
ATOM 730 O O . LEU A 1 95 ? 6.503 -2.021 -5.598 1.00 88.38 95 LEU A O 1
ATOM 734 N N . THR A 1 96 ? 7.844 -0.309 -5.117 1.00 89.19 96 THR A N 1
ATOM 735 C CA . THR A 1 96 ? 7.371 -0.179 -3.736 1.00 89.19 96 THR A CA 1
ATOM 736 C C . THR A 1 96 ? 6.920 1.233 -3.445 1.00 89.19 96 THR A C 1
ATOM 738 O O . THR A 1 96 ? 7.585 2.173 -3.857 1.00 89.19 96 THR A O 1
ATOM 741 N N . ALA A 1 97 ? 5.822 1.359 -2.707 1.00 92.62 97 ALA A N 1
ATOM 742 C CA . ALA A 1 97 ? 5.324 2.586 -2.109 1.00 92.62 97 ALA A CA 1
ATOM 743 C C . ALA A 1 97 ? 5.413 2.440 -0.585 1.00 92.62 97 ALA A C 1
ATOM 745 O O . ALA A 1 97 ? 4.563 1.795 0.038 1.00 92.62 97 ALA A O 1
ATOM 746 N N . LEU A 1 98 ? 6.468 2.988 0.010 1.00 91.88 98 LEU A N 1
ATOM 747 C CA . LEU A 1 98 ? 6.726 2.954 1.445 1.00 91.88 98 LEU A CA 1
ATOM 748 C C . LEU A 1 98 ? 5.959 4.079 2.135 1.00 91.88 98 LEU A C 1
ATOM 750 O O . LEU A 1 98 ? 6.038 5.226 1.713 1.00 91.88 98 LEU A O 1
ATOM 754 N N . ARG A 1 99 ? 5.189 3.775 3.182 1.00 92.00 99 ARG A N 1
ATOM 755 C CA . ARG A 1 99 ? 4.476 4.802 3.950 1.00 92.00 99 ARG A CA 1
ATOM 756 C C . ARG A 1 99 ? 5.496 5.737 4.610 1.00 92.00 99 ARG A C 1
ATOM 758 O O . ARG A 1 99 ? 6.468 5.255 5.166 1.00 92.00 99 ARG A O 1
ATOM 765 N N . THR A 1 100 ? 5.241 7.046 4.639 1.00 85.25 100 THR A N 1
ATOM 766 C CA . THR A 1 100 ? 6.169 8.039 5.235 1.00 85.25 100 THR A CA 1
ATOM 767 C C . THR A 1 100 ? 6.499 7.831 6.716 1.00 85.25 100 THR A C 1
ATOM 769 O O . THR A 1 100 ? 7.475 8.378 7.209 1.00 85.25 100 THR A O 1
ATOM 772 N N . ASN A 1 101 ? 5.680 7.080 7.454 1.00 85.62 101 ASN A N 1
ATOM 773 C CA . ASN A 1 101 ? 5.975 6.694 8.835 1.00 85.62 101 ASN A CA 1
ATOM 774 C C . ASN A 1 101 ? 6.687 5.334 8.943 1.00 85.62 101 ASN A C 1
ATOM 776 O O . ASN A 1 101 ? 6.844 4.824 10.048 1.00 85.62 101 ASN A O 1
ATOM 780 N N . GLU A 1 102 ? 7.014 4.736 7.799 1.00 81.00 102 GLU A N 1
ATOM 781 C CA . GLU A 1 102 ? 7.717 3.468 7.623 1.00 81.00 102 GLU A CA 1
ATOM 782 C C . GLU A 1 102 ? 7.084 2.292 8.376 1.00 81.00 102 GLU A C 1
ATOM 784 O O . GLU A 1 102 ? 7.760 1.329 8.735 1.00 81.00 102 GLU A O 1
ATOM 789 N N . ASP A 1 103 ? 5.767 2.328 8.611 1.00 88.31 103 ASP A N 1
ATOM 790 C CA . ASP A 1 103 ? 5.066 1.219 9.264 1.00 88.31 103 ASP A CA 1
ATOM 791 C C . ASP A 1 103 ? 4.780 0.065 8.292 1.00 88.31 103 ASP A C 1
ATOM 793 O O . ASP A 1 103 ? 4.816 -1.106 8.682 1.00 88.31 103 ASP A O 1
ATOM 797 N N . TYR A 1 104 ? 4.487 0.381 7.028 1.00 88.94 104 TYR A N 1
ATOM 798 C CA . TYR A 1 104 ? 4.231 -0.596 5.972 1.00 88.94 104 TYR A CA 1
ATOM 799 C C . TYR A 1 104 ? 4.574 -0.043 4.582 1.00 88.94 104 TYR A C 1
ATOM 801 O O . TYR A 1 104 ? 4.657 1.169 4.379 1.00 88.94 104 TYR A O 1
ATOM 809 N N . ALA A 1 105 ? 4.668 -0.934 3.598 1.00 90.31 105 ALA A N 1
ATOM 810 C CA . ALA A 1 105 ? 4.762 -0.614 2.182 1.00 90.31 105 ALA A CA 1
ATOM 811 C C . ALA A 1 105 ? 3.729 -1.394 1.357 1.00 90.31 105 ALA A C 1
ATOM 813 O O . ALA A 1 105 ? 3.298 -2.490 1.728 1.00 90.31 105 ALA A O 1
ATOM 814 N N . VAL A 1 106 ? 3.348 -0.835 0.210 1.00 90.62 106 VAL A N 1
ATOM 815 C CA . VAL A 1 106 ? 2.667 -1.571 -0.861 1.00 90.62 106 VAL A CA 1
ATOM 816 C C . VAL A 1 106 ? 3.711 -1.914 -1.912 1.00 90.62 106 VAL A C 1
ATOM 818 O O . VAL A 1 106 ? 4.385 -1.022 -2.415 1.00 90.62 106 VAL A O 1
ATOM 821 N N . ALA A 1 107 ? 3.859 -3.191 -2.240 1.00 89.12 107 ALA A N 1
ATOM 822 C CA . ALA A 1 107 ? 4.785 -3.658 -3.261 1.00 89.12 107 ALA A CA 1
ATOM 823 C C . ALA A 1 107 ? 4.014 -4.177 -4.476 1.00 89.12 107 ALA A C 1
ATOM 825 O O . ALA A 1 107 ? 3.043 -4.913 -4.326 1.00 89.12 107 ALA A O 1
ATOM 826 N N . TYR A 1 108 ? 4.456 -3.830 -5.676 1.00 88.62 108 TYR A N 1
ATOM 827 C CA . TYR A 1 108 ? 4.003 -4.410 -6.929 1.00 88.62 108 TYR A CA 1
ATOM 828 C C . TYR A 1 108 ? 5.130 -5.234 -7.551 1.00 88.62 108 TYR A C 1
ATOM 830 O O . TYR A 1 108 ? 6.235 -4.744 -7.800 1.00 88.62 108 TYR A O 1
ATOM 838 N N . ILE A 1 109 ? 4.833 -6.504 -7.812 1.00 85.38 109 ILE A N 1
ATOM 839 C CA . ILE A 1 109 ? 5.749 -7.452 -8.438 1.00 85.38 109 ILE A CA 1
ATOM 840 C C . ILE A 1 109 ? 5.286 -7.660 -9.880 1.00 85.38 109 ILE A C 1
ATOM 842 O O . ILE A 1 109 ? 4.303 -8.357 -10.114 1.00 85.38 109 ILE A O 1
ATOM 846 N N . GLY A 1 110 ? 5.995 -7.058 -10.837 1.00 80.50 110 GLY A N 1
ATOM 847 C CA . GLY A 1 110 ? 5.779 -7.216 -12.281 1.00 80.50 110 GLY A CA 1
ATOM 848 C C . GLY A 1 110 ? 6.790 -8.165 -12.934 1.00 80.50 110 GLY A C 1
ATOM 849 O O . GLY A 1 110 ? 7.804 -8.519 -12.335 1.00 80.50 110 GLY A O 1
ATOM 850 N N . ASN A 1 111 ? 6.554 -8.569 -14.185 1.00 76.81 111 ASN A N 1
ATOM 851 C CA . ASN A 1 111 ? 7.465 -9.474 -14.907 1.00 76.81 111 ASN A CA 1
ATOM 852 C C . ASN A 1 111 ? 8.867 -8.875 -15.113 1.00 76.81 111 ASN A C 1
ATOM 854 O O . ASN A 1 111 ? 9.863 -9.586 -14.988 1.00 76.81 111 ASN A O 1
ATOM 858 N N . ILE A 1 112 ? 8.944 -7.569 -15.385 1.00 71.25 112 ILE A N 1
ATOM 859 C CA . ILE A 1 112 ? 10.209 -6.852 -15.597 1.00 71.25 112 ILE A CA 1
ATOM 860 C C . ILE A 1 112 ? 10.978 -6.749 -14.278 1.00 71.25 112 ILE A C 1
ATOM 862 O O . ILE A 1 112 ? 12.135 -7.159 -14.196 1.00 71.25 112 ILE A O 1
ATOM 866 N N . ALA A 1 113 ? 10.299 -6.298 -13.221 1.00 65.19 113 ALA A N 1
ATOM 867 C CA . ALA A 1 113 ? 10.886 -6.134 -11.896 1.00 65.19 113 ALA A CA 1
ATOM 868 C C . ALA A 1 113 ? 11.426 -7.477 -11.336 1.00 65.19 113 ALA A C 1
ATOM 870 O O . ALA A 1 113 ? 12.545 -7.534 -10.823 1.00 65.19 113 ALA A O 1
ATOM 871 N N . ARG A 1 114 ? 10.716 -8.599 -11.556 1.00 65.56 114 ARG A N 1
ATOM 872 C CA . ARG A 1 114 ? 11.145 -9.949 -11.128 1.00 65.56 114 ARG A CA 1
ATOM 873 C C . ARG A 1 114 ? 12.483 -10.403 -11.710 1.00 65.56 114 ARG A C 1
ATOM 875 O O . ARG A 1 114 ? 13.244 -11.070 -11.006 1.00 65.56 114 ARG A O 1
ATOM 882 N N . ASN A 1 115 ? 12.776 -10.071 -12.967 1.00 63.12 115 ASN A N 1
ATOM 883 C CA . ASN A 1 115 ? 13.990 -10.542 -13.642 1.00 63.12 115 ASN A CA 1
ATOM 884 C C . ASN A 1 115 ? 15.270 -9.883 -13.097 1.00 63.12 115 ASN A C 1
ATOM 886 O O . ASN A 1 115 ? 16.339 -10.481 -13.196 1.00 63.12 115 ASN A O 1
ATOM 890 N N . GLY A 1 116 ? 15.156 -8.708 -12.466 1.00 61.41 116 GLY A N 1
ATOM 891 C CA . GLY A 1 116 ? 16.258 -8.018 -11.786 1.00 61.41 116 GLY A CA 1
ATOM 892 C C . GLY A 1 116 ? 16.371 -8.301 -10.282 1.00 61.41 116 GLY A C 1
ATOM 893 O O . GLY A 1 116 ? 17.316 -7.841 -9.647 1.00 61.41 116 GLY A O 1
ATOM 894 N N . SER A 1 117 ? 15.430 -9.043 -9.685 1.00 69.06 117 SER A N 1
ATOM 895 C CA . SER A 1 117 ? 15.401 -9.249 -8.232 1.00 69.06 117 SER A CA 1
ATOM 896 C C . SER A 1 117 ? 16.473 -10.234 -7.756 1.00 69.06 117 SER A C 1
ATOM 898 O O . SER A 1 117 ? 16.662 -11.298 -8.347 1.00 69.06 117 SER A O 1
ATOM 900 N N . PHE A 1 118 ? 17.135 -9.940 -6.636 1.00 65.19 118 PHE A N 1
ATOM 901 C CA . PHE A 1 118 ? 18.006 -10.892 -5.928 1.00 65.19 118 PHE A CA 1
ATOM 902 C C . PHE A 1 118 ? 17.251 -11.700 -4.863 1.00 65.19 118 PHE A C 1
ATOM 904 O O . PHE A 1 118 ? 17.750 -12.724 -4.396 1.00 65.19 118 PHE A O 1
ATOM 911 N N . LEU A 1 119 ? 16.028 -11.288 -4.519 1.00 68.06 119 LEU A N 1
ATOM 912 C CA . LEU A 1 119 ? 15.228 -11.903 -3.466 1.00 68.06 119 LEU A CA 1
ATOM 913 C C . LEU A 1 119 ? 14.431 -13.081 -4.031 1.00 68.06 119 LEU A C 1
ATOM 915 O O . LEU A 1 119 ? 13.586 -12.942 -4.919 1.00 68.06 119 LEU A O 1
ATOM 919 N N . THR A 1 120 ? 14.692 -14.279 -3.509 1.00 69.50 120 THR A N 1
ATOM 920 C CA . THR A 1 120 ? 14.056 -15.517 -3.982 1.00 69.50 120 THR A CA 1
ATOM 921 C C . THR A 1 120 ? 12.546 -15.535 -3.776 1.00 69.50 120 THR A C 1
ATOM 923 O O . THR A 1 120 ? 11.841 -16.189 -4.546 1.00 69.50 120 THR A O 1
ATOM 926 N N . ASP A 1 121 ? 12.053 -14.802 -2.779 1.00 68.88 121 ASP A N 1
ATOM 927 C CA . ASP A 1 121 ? 10.623 -14.689 -2.500 1.00 68.88 121 ASP A CA 1
ATOM 928 C C . ASP A 1 121 ? 9.912 -13.866 -3.580 1.00 68.88 121 ASP A C 1
ATOM 930 O O . ASP A 1 121 ? 8.865 -14.283 -4.069 1.00 68.88 121 ASP A O 1
ATOM 934 N N . ILE A 1 122 ? 10.538 -12.788 -4.072 1.00 72.19 122 ILE A N 1
ATOM 935 C CA . ILE A 1 122 ? 10.030 -11.994 -5.205 1.00 72.19 122 ILE A CA 1
ATOM 936 C C . ILE A 1 122 ? 10.057 -12.817 -6.499 1.00 72.19 122 ILE A C 1
ATOM 938 O O . ILE A 1 122 ? 9.116 -12.780 -7.291 1.00 72.19 122 ILE A O 1
ATOM 942 N N . LYS A 1 123 ? 11.101 -13.631 -6.710 1.00 71.44 123 LYS A N 1
ATOM 943 C CA . LYS A 1 123 ? 11.180 -14.506 -7.894 1.00 71.44 123 LYS A CA 1
ATOM 944 C C . LYS A 1 123 ? 10.057 -15.538 -7.950 1.00 71.44 123 LYS A C 1
ATOM 946 O O . LYS A 1 123 ? 9.640 -15.897 -9.051 1.00 71.44 123 LYS A O 1
ATOM 951 N N . LYS A 1 124 ? 9.592 -16.037 -6.803 1.00 75.25 124 LYS A N 1
ATOM 952 C CA . LYS A 1 124 ? 8.551 -17.076 -6.712 1.00 75.25 124 LYS A CA 1
ATOM 953 C C . LYS A 1 124 ? 7.141 -16.509 -6.550 1.00 75.25 124 LYS A C 1
ATOM 955 O O . LYS A 1 124 ? 6.183 -17.225 -6.836 1.00 75.25 124 LYS A O 1
ATOM 960 N N . ALA A 1 125 ? 7.011 -15.263 -6.104 1.00 73.25 125 ALA A N 1
ATOM 961 C CA . ALA A 1 125 ? 5.726 -14.605 -5.952 1.00 73.25 125 ALA A CA 1
ATOM 962 C C . ALA A 1 125 ? 5.022 -14.431 -7.316 1.00 73.25 125 ALA A C 1
ATOM 964 O O . ALA A 1 125 ? 5.675 -14.089 -8.311 1.00 73.25 125 ALA A O 1
ATOM 965 N N . PRO A 1 126 ? 3.698 -14.668 -7.396 1.00 79.94 126 PRO A N 1
ATOM 966 C CA . PRO A 1 126 ? 2.929 -14.333 -8.587 1.00 79.94 126 PRO A CA 1
ATOM 967 C C . PRO A 1 126 ? 2.942 -12.820 -8.846 1.00 79.94 126 PRO A C 1
ATOM 969 O O . PRO A 1 126 ? 3.154 -12.011 -7.943 1.00 79.94 126 PRO A O 1
ATOM 972 N N . VAL A 1 127 ? 2.705 -12.425 -10.095 1.00 82.94 127 VAL A N 1
ATOM 973 C CA . VAL A 1 127 ? 2.580 -11.004 -10.441 1.00 82.94 127 VAL A CA 1
ATOM 974 C C . VAL A 1 127 ? 1.370 -10.414 -9.722 1.00 82.94 127 VAL A C 1
ATOM 976 O O . VAL A 1 127 ? 0.293 -11.011 -9.738 1.00 82.94 127 VAL A O 1
ATOM 979 N N . GLY A 1 128 ? 1.542 -9.257 -9.089 1.00 86.25 128 GLY A N 1
ATOM 980 C CA . GLY A 1 128 ? 0.467 -8.611 -8.345 1.00 86.25 128 GLY A CA 1
ATOM 981 C C . GLY A 1 128 ? 0.950 -7.651 -7.268 1.00 86.25 128 GLY A C 1
ATOM 982 O O . GLY A 1 128 ? 2.142 -7.362 -7.152 1.00 86.25 128 GLY A O 1
ATOM 983 N N . TYR A 1 129 ? -0.011 -7.162 -6.487 1.00 87.31 129 TYR A N 1
ATOM 984 C CA . TYR A 1 129 ? 0.231 -6.268 -5.362 1.00 87.31 129 TYR A CA 1
ATOM 985 C C . TYR A 1 129 ? 0.310 -7.035 -4.046 1.00 87.31 129 TYR A C 1
ATOM 987 O O . TYR A 1 129 ? -0.416 -8.004 -3.827 1.00 87.31 129 TYR A O 1
ATOM 995 N N . TYR A 1 130 ? 1.152 -6.542 -3.149 1.00 86.94 130 TYR A N 1
ATOM 996 C CA . TYR A 1 130 ? 1.432 -7.132 -1.854 1.00 86.94 130 TYR A CA 1
ATOM 997 C C . TYR A 1 130 ? 1.485 -6.050 -0.785 1.00 86.94 130 TYR A C 1
ATOM 999 O O . TYR A 1 130 ? 2.005 -4.959 -1.015 1.00 86.94 130 TYR A O 1
ATOM 1007 N N . CYS A 1 131 ? 0.980 -6.367 0.403 1.00 88.38 131 CYS A N 1
ATOM 1008 C CA . CYS A 1 131 ? 1.204 -5.542 1.587 1.00 88.38 131 CYS A CA 1
ATOM 1009 C C . CYS A 1 131 ? 2.435 -6.065 2.326 1.00 88.38 131 CYS A C 1
ATOM 1011 O O . CYS A 1 131 ? 2.508 -7.257 2.636 1.00 88.38 131 CYS A O 1
ATOM 1013 N N . VAL A 1 132 ? 3.381 -5.185 2.630 1.00 86.19 132 VAL A N 1
ATOM 1014 C CA . VAL A 1 132 ? 4.603 -5.512 3.367 1.00 86.19 132 VAL A CA 1
ATOM 1015 C C . VAL A 1 132 ? 4.591 -4.725 4.668 1.00 86.19 132 VAL A C 1
ATOM 1017 O O . VAL A 1 132 ? 4.594 -3.501 4.655 1.00 86.19 132 VAL A O 1
ATOM 1020 N N . GLY A 1 133 ? 4.547 -5.414 5.805 1.00 87.19 133 GLY A N 1
ATOM 1021 C CA . GLY A 1 133 ? 4.719 -4.762 7.102 1.00 87.19 133 GLY A CA 1
ATOM 1022 C C . GLY A 1 133 ? 6.197 -4.526 7.378 1.00 87.19 133 GLY A C 1
ATOM 1023 O O . GLY A 1 133 ? 6.986 -5.458 7.255 1.00 87.19 133 GLY A O 1
ATOM 1024 N N . THR A 1 134 ? 6.560 -3.305 7.755 1.00 83.94 134 THR A N 1
ATOM 1025 C CA . THR A 1 134 ? 7.945 -2.909 8.061 1.00 83.94 134 THR A CA 1
ATOM 1026 C C . THR A 1 134 ? 8.135 -2.611 9.550 1.00 83.94 134 THR A C 1
ATOM 1028 O O . THR A 1 134 ? 9.247 -2.681 10.062 1.00 83.94 134 THR A O 1
ATOM 1031 N N . SER A 1 135 ? 7.031 -2.408 10.279 1.00 86.62 135 SER A N 1
ATOM 1032 C CA . SER A 1 135 ? 6.962 -2.418 11.743 1.00 86.62 135 SER A CA 1
ATOM 1033 C C . SER A 1 135 ? 5.989 -3.488 12.261 1.00 86.62 135 SER A C 1
ATOM 1035 O O . SER A 1 135 ? 5.182 -4.047 11.507 1.00 86.62 135 SER A O 1
ATOM 1037 N N . ASP A 1 136 ? 5.987 -3.757 13.571 1.00 87.31 136 ASP A N 1
ATOM 1038 C CA . ASP A 1 136 ? 4.988 -4.640 14.198 1.00 87.31 136 ASP A CA 1
ATOM 1039 C C . ASP A 1 136 ? 3.553 -4.153 13.946 1.00 87.31 136 ASP A C 1
ATOM 1041 O O . ASP A 1 136 ? 2.645 -4.951 13.676 1.00 87.31 136 ASP A O 1
ATOM 1045 N N . LYS A 1 137 ? 3.353 -2.827 13.984 1.00 87.12 137 LYS A N 1
ATOM 1046 C CA . LYS A 1 137 ? 2.057 -2.184 13.739 1.00 87.12 137 LYS A CA 1
ATOM 1047 C C . LYS A 1 137 ? 1.613 -2.382 12.298 1.00 87.12 137 LYS A C 1
ATOM 1049 O O . LYS A 1 137 ? 0.487 -2.829 12.072 1.00 87.12 137 LYS A O 1
ATOM 1054 N N . GLY A 1 138 ? 2.478 -2.107 11.323 1.00 87.69 138 GLY A N 1
ATOM 1055 C CA . GLY A 1 138 ? 2.109 -2.295 9.923 1.00 87.69 138 GLY A CA 1
ATOM 1056 C C . GLY A 1 138 ? 1.994 -3.762 9.525 1.00 87.69 138 GLY A C 1
ATOM 1057 O O . GLY A 1 138 ? 1.108 -4.115 8.753 1.00 87.69 138 GLY A O 1
ATOM 1058 N N . THR A 1 139 ? 2.766 -4.662 10.137 1.00 86.50 139 THR A N 1
ATOM 1059 C CA . THR A 1 139 ? 2.589 -6.109 9.939 1.00 86.50 139 THR A CA 1
ATOM 1060 C C . THR A 1 139 ? 1.231 -6.579 10.467 1.00 86.50 139 THR A C 1
ATOM 1062 O O . THR A 1 139 ? 0.551 -7.390 9.830 1.00 86.50 139 THR A O 1
ATOM 1065 N N . ALA A 1 140 ? 0.789 -6.070 11.622 1.00 87.44 140 ALA A N 1
ATOM 1066 C CA . ALA A 1 140 ? -0.560 -6.324 12.127 1.00 87.44 140 ALA A CA 1
ATOM 1067 C C . ALA A 1 140 ? -1.638 -5.738 11.197 1.00 87.44 140 ALA A C 1
ATOM 1069 O O . ALA A 1 140 ? -2.630 -6.417 10.913 1.00 87.44 140 ALA A O 1
ATOM 1070 N N . LEU A 1 141 ? -1.423 -4.528 10.668 1.00 87.94 141 LEU A N 1
ATOM 1071 C CA . LEU A 1 141 ? -2.314 -3.887 9.700 1.00 87.94 141 LEU A CA 1
ATOM 1072 C C . LEU A 1 141 ? -2.448 -4.719 8.417 1.00 87.94 141 LEU A C 1
ATOM 1074 O O . LEU A 1 141 ? -3.571 -5.100 8.081 1.00 87.94 141 LEU A O 1
ATOM 1078 N N . CYS A 1 142 ? -1.338 -5.075 7.762 1.00 87.50 142 CYS A N 1
ATOM 1079 C CA . CYS A 1 142 ? -1.318 -5.906 6.555 1.00 87.50 142 CYS A CA 1
ATOM 1080 C C . CYS A 1 142 ? -2.047 -7.237 6.778 1.00 87.50 142 CYS A C 1
ATOM 1082 O O . CYS A 1 142 ? -2.946 -7.592 6.016 1.00 87.50 142 CYS A O 1
ATOM 1084 N N . ARG A 1 143 ? -1.758 -7.940 7.886 1.00 85.50 143 ARG A N 1
ATOM 1085 C CA . ARG A 1 143 ? -2.464 -9.184 8.244 1.00 85.50 143 ARG A CA 1
ATOM 1086 C C . ARG A 1 143 ? -3.958 -8.975 8.466 1.00 85.50 143 ARG A C 1
ATOM 1088 O O . ARG A 1 143 ? -4.755 -9.858 8.165 1.00 85.50 143 ARG A O 1
ATOM 1095 N N . SER A 1 144 ? -4.358 -7.829 9.008 1.00 83.69 144 SER A N 1
ATOM 1096 C CA . SER A 1 144 ? -5.772 -7.516 9.203 1.00 83.69 144 SER A CA 1
ATOM 1097 C C . SER A 1 144 ? -6.496 -7.237 7.880 1.00 83.69 144 SER A C 1
ATOM 1099 O O . SER A 1 144 ? -7.694 -7.506 7.789 1.00 83.69 144 SER A O 1
ATOM 1101 N N . ILE A 1 145 ? -5.804 -6.687 6.877 1.00 78.75 145 ILE A N 1
ATOM 1102 C CA . ILE A 1 145 ? -6.352 -6.379 5.549 1.00 78.75 145 ILE A CA 1
ATOM 1103 C C . ILE A 1 145 ? -6.448 -7.652 4.695 1.00 78.75 145 ILE A C 1
ATOM 1105 O O . ILE A 1 145 ? -7.470 -7.850 4.045 1.00 78.75 145 ILE A O 1
ATOM 1109 N N . ALA A 1 146 ? -5.461 -8.548 4.788 1.00 70.75 146 ALA A N 1
ATOM 1110 C CA . ALA A 1 146 ? -5.415 -9.805 4.034 1.00 70.75 146 ALA A CA 1
ATOM 1111 C C . ALA A 1 146 ? -6.478 -10.847 4.447 1.00 70.75 146 ALA A C 1
ATOM 1113 O O . ALA A 1 146 ? -6.822 -11.746 3.692 1.00 70.75 146 ALA A O 1
ATOM 1114 N N . LYS A 1 147 ? -7.085 -10.735 5.638 1.00 59.28 147 LYS A N 1
ATOM 1115 C CA . LYS A 1 147 ? -8.128 -11.675 6.116 1.00 59.28 147 LYS A CA 1
ATOM 1116 C C . LYS A 1 147 ? -9.459 -11.644 5.320 1.00 59.28 147 LYS A C 1
ATOM 1118 O O . LYS A 1 147 ? -10.432 -12.246 5.764 1.00 59.28 147 LYS A O 1
ATOM 1123 N N . GLY A 1 148 ? -9.514 -10.968 4.170 1.00 56.12 148 GLY A N 1
ATOM 1124 C CA . GLY A 1 148 ? -10.664 -10.915 3.254 1.00 56.12 148 GLY A CA 1
ATOM 1125 C C . GLY A 1 148 ? -10.305 -10.410 1.844 1.00 56.12 148 GLY A C 1
ATOM 1126 O O . GLY A 1 148 ? -11.080 -9.641 1.293 1.00 56.12 148 GLY A O 1
ATOM 1127 N N . ASP A 1 149 ? -9.111 -10.784 1.357 1.00 53.81 149 ASP A N 1
ATOM 1128 C CA . ASP A 1 149 ? -8.250 -10.249 0.272 1.00 53.81 149 ASP A CA 1
ATOM 1129 C C . ASP A 1 149 ? -8.796 -9.311 -0.828 1.00 53.81 149 ASP A C 1
ATOM 1131 O O . ASP A 1 149 ? -9.891 -9.475 -1.368 1.00 53.81 149 ASP A O 1
ATOM 1135 N N . PRO A 1 150 ? -7.941 -8.345 -1.235 1.00 55.28 150 PRO A N 1
ATOM 1136 C CA . PRO A 1 150 ? -7.200 -8.552 -2.491 1.00 55.28 150 PRO A CA 1
ATOM 1137 C C . PRO A 1 150 ? -5.670 -8.334 -2.400 1.00 55.28 150 PRO A C 1
ATOM 1139 O O . PRO A 1 150 ? -5.029 -8.168 -3.434 1.00 55.28 150 PRO A O 1
ATOM 1142 N N . LEU A 1 151 ? -5.069 -8.308 -1.201 1.00 61.72 151 LEU A N 1
ATOM 1143 C CA . LEU A 1 151 ? -3.638 -8.014 -1.018 1.00 61.72 151 LEU A CA 1
ATOM 1144 C C . LEU A 1 151 ? -2.947 -9.061 -0.129 1.00 61.72 151 LEU A C 1
ATOM 1146 O O . LEU A 1 151 ? -2.952 -8.905 1.097 1.00 61.72 151 LEU A O 1
ATOM 1150 N N . PRO A 1 152 ? -2.312 -10.092 -0.717 1.00 69.25 152 PRO A N 1
ATOM 1151 C CA . PRO A 1 152 ? -1.502 -11.034 0.044 1.00 69.25 152 PRO A CA 1
ATOM 1152 C C . PRO A 1 152 ? -0.361 -10.320 0.786 1.00 69.25 152 PRO A C 1
ATOM 1154 O O . PRO A 1 152 ? 0.246 -9.367 0.289 1.00 69.25 152 PRO A O 1
ATOM 1157 N N . VAL A 1 153 ? -0.059 -10.787 2.000 1.00 69.44 153 VAL A N 1
ATOM 1158 C CA . VAL A 1 153 ? 1.068 -10.265 2.783 1.00 69.44 153 VAL A CA 1
ATOM 1159 C C . VAL A 1 153 ? 2.353 -10.910 2.287 1.00 69.44 153 VAL A C 1
ATOM 1161 O O . VAL A 1 153 ? 2.492 -12.132 2.358 1.00 69.44 153 VAL A O 1
ATOM 1164 N N . LEU A 1 154 ? 3.303 -10.098 1.830 1.00 68.81 154 LEU A N 1
ATOM 1165 C CA . LEU A 1 154 ? 4.655 -10.561 1.543 1.00 68.81 154 LEU A CA 1
ATOM 1166 C C . LEU A 1 154 ? 5.533 -10.247 2.753 1.00 68.81 154 LEU A C 1
ATOM 1168 O O . LEU A 1 154 ? 5.720 -9.092 3.126 1.00 68.81 154 LEU A O 1
ATOM 1172 N N . SER A 1 155 ? 6.057 -11.292 3.385 1.00 60.59 155 SER A N 1
ATOM 1173 C CA . SER A 1 155 ? 7.100 -11.142 4.394 1.00 60.59 155 SER A CA 1
ATOM 1174 C C . SER A 1 155 ? 8.431 -11.023 3.662 1.00 60.59 155 SER A C 1
ATOM 1176 O O . SER A 1 155 ? 9.010 -12.047 3.312 1.00 60.59 155 SER A O 1
ATOM 1178 N N . LEU A 1 156 ? 8.914 -9.803 3.415 1.00 55.12 156 LEU A N 1
ATOM 1179 C CA . LEU A 1 156 ? 10.307 -9.601 3.014 1.00 55.12 156 LEU A CA 1
ATOM 1180 C C . LEU A 1 156 ? 11.173 -9.909 4.240 1.00 55.12 156 LEU A C 1
ATOM 1182 O O . LEU A 1 156 ? 11.365 -9.071 5.118 1.00 55.12 156 LEU A O 1
ATOM 1186 N N . THR A 1 157 ? 11.615 -11.157 4.374 1.00 43.06 157 THR A N 1
ATOM 1187 C CA . THR A 1 157 ? 12.569 -11.524 5.415 1.00 43.06 157 THR A CA 1
ATOM 1188 C C . THR A 1 157 ? 13.903 -10.845 5.110 1.00 43.06 157 THR A C 1
ATOM 1190 O O . THR A 1 157 ? 14.562 -11.142 4.121 1.00 43.06 157 THR A O 1
ATOM 1193 N N . ALA A 1 158 ? 14.293 -9.946 6.014 1.00 37.91 158 ALA A N 1
ATOM 1194 C CA . ALA A 1 158 ? 15.645 -9.424 6.183 1.00 37.91 158 ALA A CA 1
ATOM 1195 C C . ALA A 1 158 ? 16.205 -8.549 5.049 1.00 37.91 158 ALA A C 1
ATOM 1197 O O . ALA A 1 158 ? 17.137 -8.959 4.380 1.00 37.91 158 ALA A O 1
ATOM 1198 N N . TYR A 1 159 ? 15.745 -7.304 4.933 1.00 38.00 159 TYR A N 1
ATOM 1199 C CA . TYR A 1 159 ? 16.636 -6.156 4.711 1.00 38.00 159 TYR A CA 1
ATOM 1200 C C . TYR A 1 159 ? 15.970 -4.919 5.334 1.00 38.00 159 TYR A C 1
ATOM 1202 O O . TYR A 1 159 ? 14.763 -4.751 5.151 1.00 38.00 159 TYR A O 1
ATOM 1210 N N . PRO A 1 160 ? 16.687 -4.098 6.124 1.00 36.84 160 PRO A N 1
ATOM 1211 C CA . PRO A 1 160 ? 16.160 -2.801 6.513 1.00 36.84 160 PRO A CA 1
ATOM 1212 C C . PRO A 1 160 ? 15.991 -1.969 5.236 1.00 36.84 160 PRO A C 1
ATOM 1214 O O . PRO A 1 160 ? 16.903 -1.902 4.405 1.00 36.84 160 PRO A O 1
ATOM 1217 N N . ILE A 1 161 ? 14.791 -1.427 5.064 1.00 45.91 161 ILE A N 1
ATOM 1218 C CA . ILE A 1 161 ? 14.586 -0.194 4.297 1.00 45.91 161 ILE A CA 1
ATOM 1219 C C . ILE A 1 161 ? 15.373 0.933 4.962 1.00 45.91 161 ILE A C 1
ATOM 1221 O O . ILE A 1 161 ? 15.484 0.899 6.211 1.00 45.91 161 ILE A O 1
#

Secondary structure (DSSP, 8-state):
---PPPHHHHHHHHHHHHHHHHHHHHHHHHHHHHHHHHHHHHHHHHHHHHHHHHHHTT---TTTHHHHHHTTT---BTTEEEETTEEEEEETTEEEEEETTSSEEEEEE-HHHHHH---HHHHHSPSEEEEEESSHHHHHHHHHHHTTSS-PBP---S---